Protein AF-A0A1X7TUV4-F1 (afdb_monomer)

Radius of gyration: 14.9 Å; Cα contacts (8 Å, |Δi|>4): 177; chains: 1; bounding box: 37×28×39 Å

Nearest PDB structures (foldseek):
  4m4e-assembly1_B  TM=8.466E-01  e=4.540E-04  Homo sapiens
  5yc1-assembly1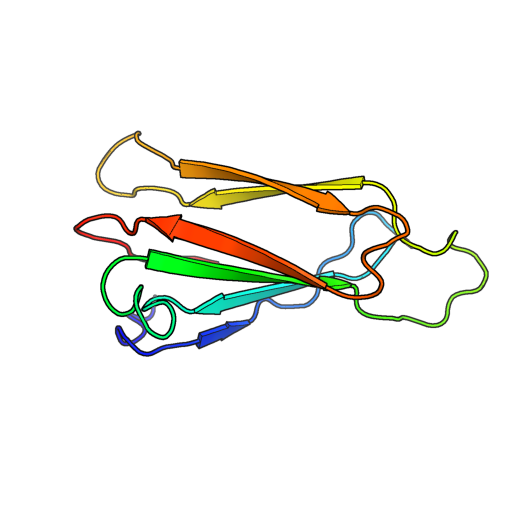_A  TM=8.311E-01  e=5.056E-04  Homo sapiens
  5yc1-assembly2_E  TM=8.488E-01  e=8.210E-04  Homo sapiens
  5yc1-assembly1_C  TM=6.979E-01  e=2.510E-04  Homo sapiens
  4m4e-assembly1_C  TM=6.744E-01  e=1.567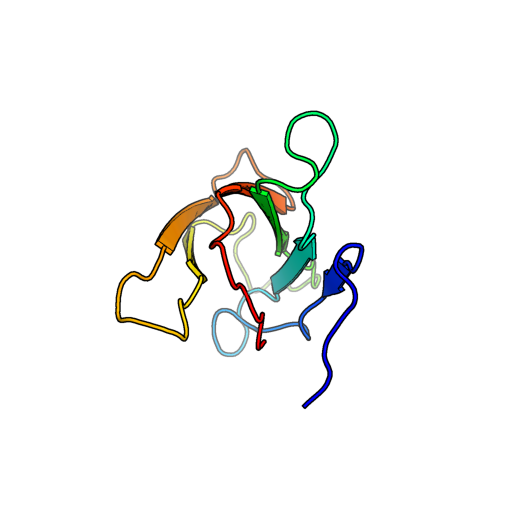E-03  Homo sapiens

Organism: Amphimedon queenslandica (NCBI:txid400682)

Secondary structure (DSSP, 8-state):
-----TT-EEEPPPEESSTTS-EEEEEEETT-SGGGTTTEEEEEEEEE----TTS-SSP-EEEEEEE--SSSS--EEEEEEE-TT-SSEEEEEEEPPSS-----

InterPro domains:
  IPR008974 TRAF-like [G3DSA:2.60.210.10] (1-100)
  IPR049342 TRAF1-6, MATH domain [PF21355] (10-84)

Foldseek 3Di:
DDDDDQQDKDKDDWDAPDVVHWTKMKIKGNQDDDPSGNWKIKIKIWTDDDPDPPYDPDDFDKDKDWQDDPVDRPIDIDIDTDDNVRHTMDMDIGTDDPDGDDDD

pLDDT: mean 78.02, std 12.9, range [31.84, 91.38]

Sequence (104 aa):
MKLKAQNSTYFTPGFYTSPGGYKMKLKVDCNGCDIARGTHIYCHVFLMEEHNDTIEWPFQGKVTITLLNQLDENHRKFTISFNADVFFYVTHICKKFKQTLIYI

Mean predicted aligned error: 7.51 Å

Structure (mmCIF, N/CA/C/O backbone):
data_AF-A0A1X7TUV4-F1
#
_entry.id   AF-A0A1X7TUV4-F1
#
loop_
_atom_site.group_PDB
_atom_site.id
_atom_site.type_symbol
_atom_site.label_atom_id
_atom_site.label_alt_id
_atom_site.label_comp_id
_atom_site.label_asym_id
_atom_site.label_entity_id
_atom_site.label_seq_id
_atom_site.pdbx_PDB_ins_code
_atom_site.Cartn_x
_atom_site.Cartn_y
_atom_site.Cartn_z
_atom_site.occupancy
_atom_site.B_iso_or_equiv
_atom_site.auth_seq_id
_atom_site.auth_comp_id
_atom_site.auth_asym_id
_atom_site.auth_atom_id
_atom_site.pdbx_PDB_model_num
ATOM 1 N N . MET A 1 1 ? -7.972 -17.412 9.070 1.00 31.84 1 MET A N 1
ATOM 2 C CA . MET A 1 1 ? -8.254 -16.210 9.886 1.00 31.84 1 MET A CA 1
ATOM 3 C C . MET A 1 1 ? -7.369 -16.267 11.131 1.00 31.84 1 MET A C 1
ATOM 5 O O . MET A 1 1 ? -7.443 -17.259 11.840 1.00 31.84 1 MET A O 1
ATOM 9 N N . LYS A 1 2 ? -6.463 -15.306 11.361 1.00 35.78 2 LYS A N 1
ATOM 10 C CA . LYS A 1 2 ? -5.622 -15.267 12.576 1.00 35.78 2 LYS A CA 1
ATOM 11 C C . LYS A 1 2 ? -5.712 -13.874 13.197 1.00 35.78 2 LYS A C 1
ATOM 13 O O . LYS A 1 2 ? -5.307 -12.913 12.551 1.00 35.78 2 LYS A O 1
ATOM 18 N N . LEU A 1 3 ? -6.208 -13.770 14.433 1.00 40.47 3 LEU A N 1
ATOM 19 C CA . LEU A 1 3 ? -5.986 -12.575 15.249 1.00 40.47 3 LEU A CA 1
ATOM 20 C C . LEU A 1 3 ? -4.474 -12.440 15.447 1.00 40.47 3 LEU A C 1
ATOM 22 O O . LEU A 1 3 ? -3.853 -13.312 16.053 1.00 40.47 3 LEU A O 1
ATOM 26 N N . LYS A 1 4 ? -3.866 -11.379 14.917 1.00 51.62 4 LYS A N 1
ATOM 27 C CA . LYS A 1 4 ? -2.482 -11.051 15.256 1.00 51.62 4 LYS A CA 1
ATOM 28 C C . LYS A 1 4 ? -2.473 -10.105 16.453 1.00 51.62 4 LYS A C 1
ATOM 30 O O . LYS A 1 4 ? -3.290 -9.191 16.541 1.00 51.62 4 LYS A O 1
ATOM 35 N N . ALA A 1 5 ? -1.572 -10.375 17.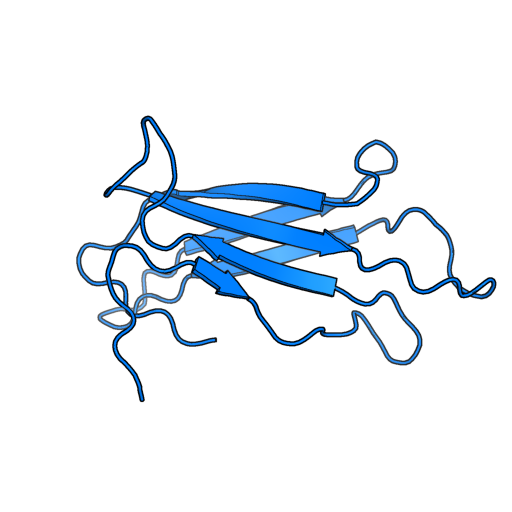397 1.00 52.72 5 ALA A N 1
ATOM 36 C CA . ALA A 1 5 ? -1.456 -9.637 18.649 1.00 52.72 5 ALA A CA 1
ATOM 37 C C . ALA A 1 5 ? -1.283 -8.129 18.404 1.00 52.72 5 ALA A C 1
ATOM 39 O O . ALA A 1 5 ? -0.716 -7.716 17.392 1.00 52.72 5 ALA A O 1
ATOM 40 N N . GLN A 1 6 ? -1.733 -7.306 19.354 1.00 53.59 6 GLN A N 1
ATOM 41 C CA . GLN A 1 6 ? -1.691 -5.846 19.232 1.00 53.59 6 GLN A CA 1
ATOM 42 C C . GLN A 1 6 ? -0.272 -5.304 18.981 1.00 53.59 6 GLN A C 1
ATOM 44 O O . GLN A 1 6 ? -0.167 -4.286 18.321 1.00 53.59 6 GLN A O 1
ATOM 49 N N . ASN A 1 7 ? 0.787 -6.024 19.380 1.00 60.59 7 ASN A N 1
ATOM 50 C CA . ASN A 1 7 ? 2.210 -5.727 19.127 1.00 60.59 7 ASN A CA 1
ATOM 51 C C . ASN A 1 7 ? 2.807 -6.457 17.905 1.00 60.59 7 ASN A C 1
ATOM 53 O O . ASN A 1 7 ? 3.982 -6.814 17.900 1.00 60.59 7 ASN A O 1
ATOM 57 N N . SER A 1 8 ? 2.011 -6.737 16.875 1.00 72.19 8 SER A N 1
ATOM 58 C CA . SER A 1 8 ? 2.508 -7.437 15.689 1.00 72.19 8 SER A CA 1
ATOM 59 C C . SER A 1 8 ? 2.866 -6.484 14.550 1.00 72.19 8 SER A C 1
ATOM 61 O O . SER A 1 8 ? 2.092 -5.606 14.157 1.00 72.19 8 SER A O 1
ATOM 63 N N . THR A 1 9 ? 4.048 -6.718 13.992 1.00 81.56 9 THR A N 1
ATOM 64 C CA . THR A 1 9 ? 4.441 -6.244 12.670 1.00 81.56 9 THR A CA 1
ATOM 65 C C . THR A 1 9 ? 3.974 -7.253 11.627 1.00 81.56 9 THR A C 1
ATOM 67 O O . THR A 1 9 ? 4.153 -8.466 11.781 1.00 81.56 9 THR A O 1
ATOM 70 N N . TYR A 1 10 ? 3.394 -6.761 10.541 1.00 84.69 10 TYR A N 1
ATOM 71 C CA . TYR A 1 10 ? 3.065 -7.556 9.367 1.00 84.69 10 TYR A CA 1
ATOM 72 C C . TYR A 1 10 ? 3.902 -7.116 8.174 1.00 84.69 10 TYR A C 1
ATOM 74 O O . TYR A 1 10 ? 4.153 -5.928 8.014 1.00 84.69 10 TYR A O 1
ATOM 82 N N . PHE A 1 11 ? 4.269 -8.065 7.317 1.00 87.44 11 PHE A N 1
ATOM 83 C CA . PHE A 1 11 ? 4.852 -7.800 6.008 1.00 87.44 11 PHE A CA 1
ATOM 84 C C . PHE A 1 11 ? 4.000 -8.468 4.939 1.00 87.44 11 PHE A C 1
ATOM 86 O O . PHE A 1 11 ? 3.687 -9.654 5.061 1.00 87.44 11 PHE A O 1
ATOM 93 N N . THR A 1 12 ? 3.662 -7.732 3.886 1.00 85.75 12 THR A N 1
ATOM 94 C CA . THR A 1 12 ? 3.039 -8.326 2.704 1.00 85.75 12 THR A CA 1
ATOM 95 C C . THR A 1 12 ? 4.025 -9.234 1.977 1.00 85.75 12 THR A C 1
ATOM 97 O O . THR A 1 12 ? 5.246 -9.026 2.050 1.00 85.75 12 THR A O 1
ATOM 100 N N . PRO A 1 13 ? 3.522 -10.204 1.197 1.00 89.31 13 PRO A N 1
ATOM 101 C CA . PRO A 1 13 ? 4.252 -10.676 0.031 1.00 89.31 13 PRO A CA 1
ATOM 102 C C . PRO A 1 13 ? 4.682 -9.487 -0.842 1.00 89.31 13 PRO A C 1
ATOM 104 O O . PRO A 1 13 ? 4.048 -8.426 -0.826 1.00 89.31 13 PRO A O 1
ATOM 107 N N . GLY A 1 14 ? 5.777 -9.649 -1.583 1.00 89.69 14 GLY A N 1
ATOM 108 C CA . GLY A 1 14 ? 6.142 -8.661 -2.594 1.00 89.69 14 GLY A CA 1
ATOM 109 C C . GLY A 1 14 ? 5.068 -8.611 -3.682 1.00 89.69 14 GLY A C 1
ATOM 110 O O . GLY A 1 14 ? 4.593 -9.662 -4.107 1.00 89.69 14 GLY A O 1
ATOM 111 N N . PHE A 1 15 ? 4.689 -7.415 -4.118 1.00 89.25 15 PHE A N 1
ATOM 112 C CA . PHE A 1 15 ? 3.737 -7.202 -5.207 1.00 89.25 15 PHE A CA 1
ATOM 113 C C . PHE A 1 15 ? 4.349 -6.281 -6.259 1.00 89.25 15 PHE A C 1
ATOM 115 O O . PHE A 1 15 ? 5.207 -5.463 -5.939 1.00 89.25 15 PHE A O 1
ATOM 122 N N . TYR A 1 16 ? 3.925 -6.429 -7.509 1.00 89.94 16 TYR A N 1
ATOM 123 C CA . TYR A 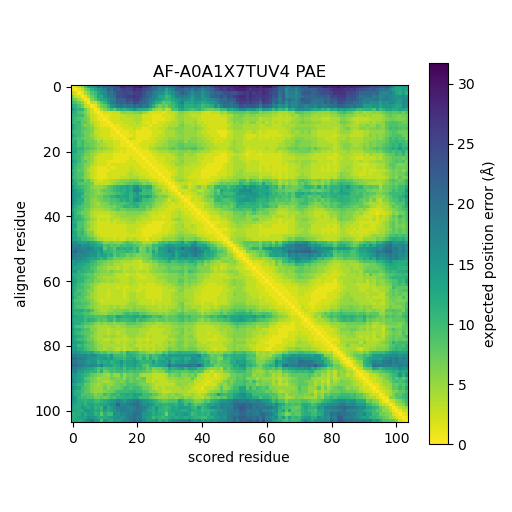1 16 ? 4.449 -5.641 -8.621 1.00 89.94 16 TYR A CA 1
ATOM 124 C C . TYR A 1 16 ? 3.482 -4.514 -8.984 1.00 89.94 16 TYR A C 1
ATOM 126 O O . TYR A 1 16 ? 2.266 -4.707 -8.946 1.00 89.94 16 TYR A O 1
ATOM 134 N N . THR A 1 17 ? 4.010 -3.347 -9.355 1.00 88.56 17 THR A N 1
ATOM 135 C CA . THR A 1 17 ? 3.192 -2.216 -9.837 1.00 88.56 17 THR A CA 1
ATOM 136 C C . THR A 1 17 ? 2.494 -2.529 -11.161 1.00 88.56 17 THR A C 1
ATOM 138 O O . THR A 1 17 ? 1.412 -2.019 -11.434 1.00 88.56 17 THR A O 1
ATOM 141 N N . SER A 1 18 ? 3.129 -3.362 -11.983 1.00 87.06 18 SER A N 1
ATOM 142 C CA . SER A 1 18 ? 2.688 -3.817 -13.301 1.00 87.06 18 SER A CA 1
ATOM 143 C C . SER A 1 18 ? 3.496 -5.063 -13.691 1.00 87.06 18 SER A C 1
ATOM 145 O O . SER A 1 18 ? 4.534 -5.326 -13.073 1.00 87.06 18 SER A O 1
ATOM 147 N N . PRO A 1 19 ? 3.093 -5.830 -14.719 1.00 87.50 19 PRO A N 1
ATOM 148 C CA . PRO A 1 19 ? 3.973 -6.835 -15.314 1.00 87.50 19 PRO A CA 1
ATOM 149 C C . PRO A 1 19 ? 5.324 -6.207 -15.698 1.00 87.50 19 PRO A C 1
ATOM 151 O O . PRO A 1 19 ? 5.349 -5.196 -16.395 1.00 87.50 19 PRO A O 1
ATOM 154 N N . GLY A 1 20 ? 6.430 -6.757 -15.186 1.00 86.31 20 GLY A N 1
ATOM 155 C CA . GLY A 1 20 ? 7.786 -6.228 -15.405 1.00 86.31 20 GLY A CA 1
ATOM 156 C C . GLY A 1 20 ? 8.107 -4.895 -14.711 1.00 86.31 20 GLY A C 1
ATOM 157 O O . GLY A 1 20 ? 9.158 -4.323 -14.977 1.00 86.31 20 GLY A O 1
ATOM 158 N N . GLY A 1 21 ? 7.216 -4.384 -13.856 1.00 88.81 21 GLY A N 1
ATOM 159 C CA . GLY A 1 21 ? 7.409 -3.126 -13.135 1.00 88.81 21 GLY A CA 1
ATOM 160 C C . GLY A 1 21 ? 8.177 -3.279 -11.822 1.00 88.81 21 GLY A C 1
ATOM 161 O O . GLY A 1 21 ? 8.803 -4.301 -11.544 1.00 88.81 21 GLY A O 1
ATOM 162 N N . TYR A 1 22 ? 8.072 -2.261 -10.970 1.00 88.81 22 TYR A N 1
ATOM 163 C CA . TYR A 1 22 ? 8.718 -2.249 -9.663 1.00 88.81 22 TYR A CA 1
ATOM 164 C C . TYR A 1 22 ? 8.096 -3.269 -8.729 1.00 88.81 22 TYR A C 1
ATOM 166 O O . TYR A 1 22 ? 6.870 -3.368 -8.617 1.00 88.81 22 TYR A O 1
ATOM 174 N N . LYS A 1 23 ? 8.948 -3.960 -7.979 1.00 90.00 23 LYS A N 1
ATOM 175 C CA . LYS A 1 23 ? 8.510 -4.772 -6.856 1.00 90.00 23 LYS A CA 1
ATOM 176 C C . LYS A 1 23 ? 8.440 -3.927 -5.599 1.00 90.00 23 LYS A C 1
ATOM 178 O O . LYS A 1 23 ? 9.363 -3.194 -5.261 1.00 90.00 23 LYS A O 1
ATOM 183 N N . MET A 1 24 ? 7.345 -4.060 -4.875 1.00 90.25 24 MET A N 1
ATOM 184 C CA . MET A 1 24 ? 7.080 -3.339 -3.643 1.00 90.25 24 MET A CA 1
ATOM 185 C C . MET A 1 24 ? 6.716 -4.294 -2.518 1.00 90.25 24 MET A C 1
ATOM 187 O O . MET A 1 24 ? 6.264 -5.420 -2.738 1.00 90.25 24 MET A O 1
ATOM 191 N N . LYS A 1 25 ? 6.902 -3.832 -1.285 1.00 91.38 25 LYS A N 1
ATOM 192 C CA . LYS A 1 25 ? 6.498 -4.543 -0.073 1.00 91.38 25 LYS A CA 1
ATOM 193 C C . LYS A 1 25 ? 5.922 -3.561 0.929 1.00 91.38 25 LYS A C 1
ATOM 195 O O . LYS A 1 25 ? 6.466 -2.480 1.109 1.00 91.38 25 LYS A O 1
ATOM 200 N N . LEU A 1 26 ? 4.855 -3.934 1.621 1.00 89.75 26 LEU A N 1
ATOM 201 C CA . LEU A 1 26 ? 4.278 -3.129 2.690 1.00 89.75 26 LEU A CA 1
ATOM 202 C C . LEU A 1 26 ? 4.573 -3.787 4.041 1.00 89.75 26 LEU A C 1
ATOM 204 O O . LEU A 1 26 ? 4.298 -4.971 4.241 1.00 89.75 26 LEU A O 1
ATOM 208 N N . LYS A 1 27 ? 5.101 -3.007 4.983 1.00 88.94 27 LYS A N 1
ATOM 209 C CA . LYS A 1 27 ? 5.139 -3.339 6.409 1.00 88.94 27 LYS A CA 1
ATOM 210 C C . LYS A 1 27 ? 4.068 -2.546 7.139 1.00 88.94 27 LYS A C 1
ATOM 212 O O . LYS A 1 27 ? 3.923 -1.350 6.902 1.00 88.94 27 LYS A O 1
ATOM 217 N N . VAL A 1 28 ? 3.355 -3.206 8.042 1.00 86.19 28 VAL A N 1
ATOM 218 C CA . VAL A 1 28 ? 2.327 -2.595 8.886 1.00 86.19 28 VAL A CA 1
ATOM 219 C C . VAL A 1 28 ? 2.648 -2.884 10.345 1.00 86.19 28 VAL A C 1
ATOM 221 O O . VAL A 1 28 ? 2.617 -4.038 10.773 1.00 86.19 28 VAL A O 1
ATOM 224 N N . ASP A 1 29 ? 2.936 -1.841 11.117 1.00 86.12 29 ASP A N 1
ATOM 225 C CA . ASP A 1 29 ? 3.076 -1.918 12.568 1.00 86.12 29 ASP A CA 1
ATOM 226 C C . ASP A 1 29 ? 1.744 -1.516 13.214 1.00 86.12 29 ASP A C 1
ATOM 228 O O . ASP A 1 29 ? 1.369 -0.342 13.289 1.00 86.12 29 ASP A O 1
ATOM 232 N N . CYS A 1 30 ? 1.002 -2.528 13.668 1.00 77.19 30 CYS A N 1
ATOM 233 C CA . CYS A 1 30 ? -0.409 -2.405 14.049 1.00 77.19 30 CYS A CA 1
ATOM 234 C C . CYS A 1 30 ? -0.638 -1.700 15.397 1.00 77.19 30 CYS A C 1
ATOM 236 O O . CYS A 1 30 ? -1.786 -1.381 15.738 1.00 77.19 30 CYS A O 1
ATOM 238 N N . ASN A 1 31 ? 0.431 -1.505 16.174 1.00 80.94 31 ASN A N 1
ATOM 239 C CA . ASN A 1 31 ? 0.412 -0.727 17.410 1.00 80.94 31 ASN A CA 1
ATOM 240 C C . ASN A 1 31 ? 1.092 0.626 17.287 1.00 80.94 31 ASN A C 1
ATOM 242 O O . ASN A 1 31 ? 1.177 1.315 18.291 1.00 80.94 31 ASN A O 1
ATOM 246 N N . GLY A 1 32 ? 1.640 0.963 16.124 1.00 74.62 32 GLY A N 1
ATOM 247 C CA . GLY A 1 32 ? 2.527 2.101 15.961 1.00 74.62 32 GLY A CA 1
ATOM 248 C C . GLY A 1 32 ? 3.803 2.062 16.805 1.00 74.62 32 GLY A C 1
ATOM 249 O O . GLY A 1 32 ? 4.113 1.062 17.456 1.00 74.62 32 GLY A O 1
ATOM 250 N N . CYS A 1 33 ? 4.566 3.153 16.750 1.00 72.88 33 CYS A N 1
ATOM 251 C CA . CYS A 1 33 ? 5.858 3.307 17.416 1.00 72.88 33 CYS A CA 1
ATOM 252 C C . CYS A 1 33 ? 5.868 4.541 18.333 1.00 72.88 33 CYS A C 1
ATOM 254 O O . CYS A 1 33 ? 5.092 5.476 18.133 1.00 72.88 33 CYS A O 1
ATOM 256 N N . ASP A 1 34 ? 6.738 4.520 19.344 1.00 79.19 34 ASP A N 1
ATOM 257 C CA . ASP A 1 34 ? 7.028 5.642 20.249 1.00 79.19 34 ASP A CA 1
ATOM 258 C C . ASP A 1 34 ? 5.777 6.357 20.788 1.00 79.19 34 ASP A C 1
ATOM 260 O O . ASP A 1 34 ? 4.916 5.724 21.404 1.00 79.19 34 ASP A O 1
ATOM 264 N N . ILE A 1 35 ? 5.656 7.666 20.545 1.00 76.12 35 ILE A N 1
ATOM 265 C CA . ILE A 1 35 ? 4.561 8.521 21.030 1.00 76.12 35 ILE A CA 1
ATOM 266 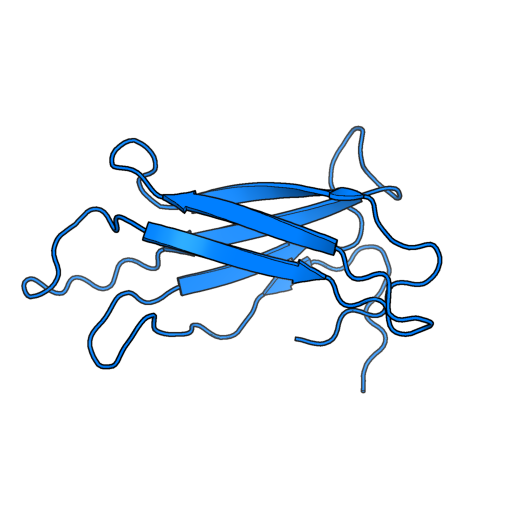C C . ILE A 1 35 ? 3.184 8.141 20.473 1.00 76.12 35 ILE A C 1
ATOM 268 O O . ILE A 1 35 ? 2.159 8.539 21.021 1.00 76.12 35 ILE A O 1
ATOM 272 N N . ALA A 1 36 ? 3.140 7.369 19.390 1.00 77.69 36 ALA A N 1
ATOM 273 C CA . ALA A 1 36 ? 1.908 6.939 18.746 1.00 77.69 36 ALA A CA 1
ATOM 274 C C . ALA A 1 36 ? 1.612 5.448 18.983 1.00 77.69 36 ALA A C 1
ATOM 276 O O . ALA A 1 36 ? 0.709 4.876 18.356 1.00 77.69 36 ALA A O 1
ATOM 277 N N . ARG A 1 37 ? 2.332 4.828 19.931 1.00 81.81 37 ARG A N 1
ATOM 278 C CA . ARG A 1 37 ? 2.073 3.465 20.391 1.00 81.81 37 ARG A CA 1
ATOM 279 C C . ARG A 1 37 ? 0.637 3.335 20.923 1.00 81.81 37 ARG A C 1
ATOM 281 O O . ARG A 1 37 ? 0.143 4.212 21.627 1.00 81.81 37 ARG A O 1
ATOM 288 N N . GLY A 1 38 ? -0.064 2.260 20.573 1.00 77.69 38 GLY A N 1
ATOM 289 C CA . GLY A 1 38 ? -1.444 1.992 21.002 1.00 77.69 38 GLY A CA 1
ATOM 290 C C . GLY A 1 38 ? -2.523 2.781 20.257 1.00 77.69 38 GLY A C 1
ATOM 291 O O . GLY A 1 38 ? -3.690 2.392 20.283 1.00 77.69 38 GLY A O 1
ATOM 292 N N . THR A 1 39 ? -2.163 3.870 19.574 1.00 81.44 39 THR A N 1
ATOM 293 C CA . THR A 1 39 ? -3.130 4.840 19.032 1.00 81.44 39 THR A CA 1
ATOM 294 C C . THR A 1 39 ? -3.104 4.950 17.512 1.00 81.44 39 THR A C 1
ATOM 296 O O . THR A 1 39 ? -4.119 5.319 16.913 1.00 81.44 39 THR A O 1
ATOM 299 N N . HIS A 1 40 ? -1.984 4.602 16.878 1.00 85.50 40 HIS A N 1
ATOM 300 C CA . HIS A 1 40 ? -1.803 4.688 15.434 1.00 85.50 40 HIS A CA 1
ATOM 301 C C . HIS A 1 40 ? -1.325 3.363 14.839 1.00 85.50 40 HIS A C 1
ATOM 303 O O . HIS A 1 40 ? -0.891 2.448 15.534 1.00 85.50 40 HIS A O 1
ATOM 309 N N . ILE A 1 41 ? -1.428 3.281 13.521 1.00 83.19 41 ILE A N 1
ATOM 310 C CA . ILE A 1 41 ? -0.842 2.265 12.663 1.00 83.19 41 ILE A CA 1
ATOM 311 C C . ILE A 1 41 ? 0.239 2.960 11.846 1.00 83.19 41 ILE A C 1
ATOM 313 O O . ILE A 1 41 ? 0.018 4.055 11.323 1.00 83.19 41 ILE A O 1
ATOM 317 N N . TYR A 1 42 ? 1.398 2.320 11.749 1.00 86.88 42 TYR A N 1
ATOM 318 C CA . TYR A 1 42 ? 2.486 2.785 10.902 1.00 86.88 42 TYR A CA 1
ATOM 319 C C . TYR A 1 42 ? 2.564 1.872 9.692 1.00 86.88 42 TYR A C 1
ATOM 321 O O . TYR A 1 42 ? 2.621 0.650 9.832 1.00 86.88 42 TYR A O 1
ATOM 329 N N . CYS A 1 43 ? 2.568 2.474 8.513 1.00 86.56 43 CYS A N 1
ATOM 330 C CA . CYS A 1 43 ? 2.729 1.772 7.256 1.00 86.56 43 CYS A CA 1
ATOM 331 C C . CYS A 1 43 ? 4.033 2.210 6.607 1.00 86.56 43 CYS A C 1
ATOM 333 O O . CYS A 1 43 ? 4.317 3.403 6.523 1.00 86.56 43 CYS A O 1
ATOM 335 N N . HIS A 1 44 ? 4.799 1.237 6.135 1.00 88.62 44 HIS A N 1
ATOM 336 C CA . HIS A 1 44 ? 6.059 1.457 5.452 1.00 88.62 44 HIS A CA 1
ATOM 337 C C . HIS A 1 44 ? 6.030 0.745 4.111 1.00 88.62 44 HIS A C 1
ATOM 339 O O . HIS A 1 44 ? 5.919 -0.482 4.066 1.00 88.62 44 HIS A O 1
ATOM 345 N N . VAL A 1 45 ? 6.101 1.504 3.025 1.00 89.19 45 VAL A N 1
ATOM 346 C CA . VAL A 1 45 ? 6.176 0.936 1.680 1.00 89.19 45 VAL A CA 1
ATOM 347 C C . VAL A 1 45 ? 7.638 0.901 1.285 1.00 89.19 45 VAL A C 1
ATOM 349 O O . VAL A 1 45 ? 8.282 1.942 1.251 1.00 89.19 45 VAL A O 1
ATOM 352 N N . PHE A 1 46 ? 8.146 -0.292 1.013 1.00 88.75 46 PHE A N 1
ATOM 353 C CA . PHE A 1 46 ? 9.484 -0.539 0.505 1.00 88.75 46 PHE A CA 1
ATOM 354 C C . PHE A 1 46 ? 9.420 -0.717 -1.002 1.00 88.75 46 PHE A C 1
ATOM 356 O O . PHE A 1 46 ? 8.597 -1.491 -1.501 1.00 88.75 46 PHE A O 1
ATOM 363 N N . LEU A 1 47 ? 10.325 -0.045 -1.696 1.00 88.31 47 LEU A N 1
ATOM 364 C CA . LEU A 1 47 ? 10.675 -0.334 -3.070 1.00 88.31 47 LEU A CA 1
ATOM 365 C C . LEU A 1 47 ? 11.784 -1.386 -3.029 1.00 88.31 47 LEU A C 1
ATOM 367 O O . LEU A 1 47 ? 12.855 -1.154 -2.473 1.00 88.31 47 LEU A O 1
ATOM 371 N N . MET A 1 48 ? 11.483 -2.584 -3.516 1.00 85.69 48 MET A N 1
ATOM 372 C CA . MET A 1 48 ? 12.442 -3.678 -3.550 1.00 85.69 48 MET A CA 1
ATOM 373 C C . MET A 1 48 ? 13.290 -3.478 -4.801 1.00 85.69 48 MET A C 1
ATOM 375 O O . MET A 1 48 ? 12.773 -3.566 -5.913 1.00 85.69 48 MET A O 1
ATOM 379 N N . GLU A 1 49 ? 14.570 -3.179 -4.614 1.00 72.81 49 GLU A N 1
ATOM 380 C CA . GLU A 1 49 ? 15.516 -3.095 -5.718 1.00 72.81 49 GLU A CA 1
ATOM 381 C C . GLU A 1 49 ? 15.667 -4.482 -6.353 1.00 72.81 49 GLU A C 1
ATOM 383 O O . GLU A 1 49 ? 16.245 -5.406 -5.779 1.00 72.81 49 GLU A O 1
ATOM 388 N N . GLU A 1 50 ? 15.092 -4.639 -7.539 1.00 69.00 50 GLU A N 1
ATOM 389 C CA . GLU A 1 50 ? 15.458 -5.697 -8.467 1.00 69.00 50 GLU A CA 1
ATOM 390 C C . GLU A 1 50 ? 16.267 -4.990 -9.556 1.00 69.00 50 GLU A C 1
ATOM 392 O O . GLU A 1 50 ? 15.731 -4.115 -10.235 1.00 69.00 50 GLU A O 1
ATOM 397 N N . HIS A 1 51 ? 17.569 -5.293 -9.643 1.00 63.31 51 HIS A N 1
ATOM 398 C CA . HIS A 1 51 ? 18.485 -4.725 -10.636 1.00 63.31 51 HIS A CA 1
ATOM 399 C C . HIS A 1 51 ? 18.007 -5.119 -12.033 1.00 63.31 51 HIS A C 1
ATOM 401 O O . HIS A 1 51 ? 18.361 -6.174 -12.559 1.00 63.31 51 HIS A O 1
ATOM 407 N N . ASN A 1 52 ? 17.134 -4.295 -12.591 1.00 67.31 52 ASN A N 1
ATOM 408 C CA . ASN A 1 52 ? 16.582 -4.468 -13.912 1.00 67.31 52 ASN A CA 1
ATOM 409 C C . ASN A 1 52 ? 16.829 -3.175 -14.683 1.00 67.31 52 ASN A C 1
ATOM 411 O O . ASN A 1 52 ? 16.186 -2.159 -14.423 1.00 67.31 52 ASN A O 1
ATOM 415 N N . ASP A 1 53 ? 17.758 -3.229 -15.633 1.00 76.56 53 ASP A N 1
ATOM 416 C CA . ASP A 1 53 ? 18.173 -2.076 -16.439 1.00 76.56 53 ASP A CA 1
ATOM 417 C C . ASP A 1 53 ? 17.044 -1.555 -17.349 1.00 76.56 53 ASP A C 1
ATOM 419 O O . ASP A 1 53 ? 17.176 -0.508 -17.979 1.00 76.56 53 ASP A O 1
ATOM 423 N N . THR A 1 54 ? 15.917 -2.273 -17.434 1.00 82.00 54 THR A N 1
ATOM 424 C CA . THR A 1 54 ? 14.774 -1.908 -18.279 1.00 82.00 54 THR A CA 1
ATOM 425 C C . THR A 1 54 ? 13.742 -1.006 -17.596 1.00 82.00 54 THR A C 1
ATOM 427 O O . THR A 1 54 ? 12.750 -0.664 -18.237 1.00 82.00 54 THR A O 1
ATOM 430 N N . ILE A 1 55 ? 13.899 -0.665 -16.310 1.00 83.94 55 ILE A N 1
ATOM 431 C CA . ILE A 1 55 ? 12.957 0.191 -15.565 1.00 83.94 55 ILE A CA 1
ATOM 432 C C . ILE A 1 55 ? 13.647 1.466 -15.054 1.00 83.94 55 ILE A C 1
ATOM 434 O O . ILE A 1 55 ? 14.766 1.426 -14.551 1.00 83.94 55 ILE A O 1
ATOM 438 N N . GLU A 1 56 ? 12.981 2.614 -15.211 1.00 85.19 56 GLU A N 1
ATOM 439 C CA . GLU A 1 56 ? 13.545 3.942 -14.921 1.00 85.19 56 GLU A CA 1
ATOM 440 C C . GLU A 1 56 ? 13.583 4.288 -13.426 1.00 85.19 56 GLU A C 1
ATOM 442 O O . GLU A 1 56 ? 12.595 4.728 -12.840 1.00 85.19 56 GLU A O 1
ATOM 447 N N . TRP A 1 57 ? 14.752 4.185 -12.806 1.00 84.31 57 TRP A N 1
ATOM 448 C CA . TRP A 1 57 ? 14.920 4.586 -11.412 1.00 84.31 57 TRP A CA 1
ATOM 449 C C . TRP A 1 57 ? 15.160 6.094 -11.244 1.00 84.31 57 TRP A C 1
ATOM 451 O O . TRP A 1 57 ? 15.827 6.710 -12.077 1.00 84.31 57 TRP A O 1
ATOM 461 N N . PRO A 1 58 ? 14.701 6.693 -10.128 1.00 83.50 58 PRO A N 1
ATOM 462 C CA . PRO A 1 58 ? 13.886 6.098 -9.062 1.00 83.50 58 PRO A CA 1
ATOM 463 C C . PRO A 1 58 ? 12.402 6.000 -9.448 1.00 83.50 58 PRO A C 1
ATOM 465 O O . PRO A 1 58 ? 11.918 6.771 -10.273 1.00 83.50 58 PRO A O 1
ATOM 468 N N . PHE A 1 59 ? 11.650 5.102 -8.800 1.00 85.62 59 PHE A N 1
ATOM 469 C CA . PHE A 1 59 ? 10.197 5.029 -8.994 1.00 85.62 59 PHE A CA 1
ATOM 470 C C . PHE A 1 59 ? 9.536 6.388 -8.722 1.00 85.62 59 PHE A C 1
ATOM 472 O O . PHE A 1 59 ? 9.647 6.942 -7.626 1.00 85.62 59 PHE A O 1
ATOM 479 N N . GLN A 1 60 ? 8.779 6.883 -9.700 1.00 87.06 60 GLN A N 1
ATOM 480 C CA . GLN A 1 60 ? 7.961 8.082 -9.563 1.00 87.06 60 GLN A CA 1
ATOM 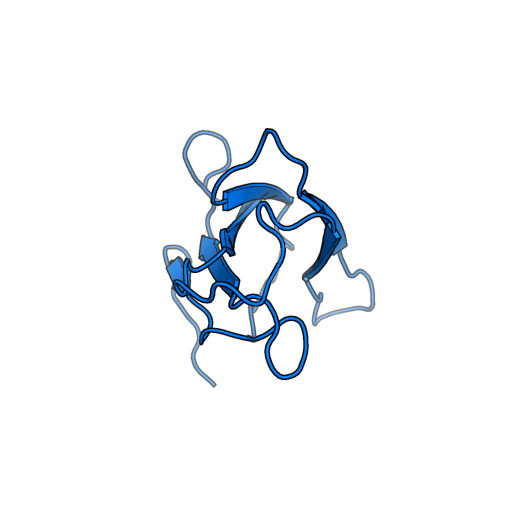481 C C . GLN A 1 60 ? 6.490 7.702 -9.635 1.00 87.06 60 GLN A C 1
ATOM 483 O O . GLN A 1 60 ? 5.991 7.223 -10.653 1.00 87.06 60 GLN A O 1
ATOM 488 N N . GLY A 1 61 ? 5.771 7.913 -8.540 1.00 87.25 61 GLY A N 1
ATOM 489 C CA . GLY A 1 61 ? 4.369 7.541 -8.500 1.00 87.25 61 GLY A CA 1
ATOM 490 C C . GLY A 1 61 ? 3.733 7.730 -7.141 1.00 87.25 61 GLY A C 1
ATOM 491 O O . GLY A 1 61 ? 4.340 8.213 -6.187 1.00 87.25 61 GLY A O 1
ATOM 492 N N . LYS A 1 62 ? 2.459 7.358 -7.058 1.00 88.19 62 LYS A N 1
ATOM 493 C CA . LYS A 1 62 ? 1.676 7.456 -5.830 1.00 88.19 62 LYS A CA 1
ATOM 494 C C . LYS A 1 62 ? 1.217 6.074 -5.409 1.00 88.19 62 LYS A C 1
ATOM 496 O O . LYS A 1 62 ? 0.639 5.341 -6.205 1.00 88.19 62 LYS A O 1
ATOM 501 N N . VAL A 1 63 ? 1.427 5.753 -4.142 1.00 86.12 63 VAL A N 1
ATOM 502 C CA . VAL A 1 63 ? 0.889 4.554 -3.508 1.00 86.12 63 VAL A CA 1
ATOM 503 C C . VAL A 1 63 ? -0.251 4.980 -2.601 1.00 86.12 63 VAL A C 1
ATOM 505 O O . VAL A 1 63 ? -0.067 5.722 -1.638 1.00 86.12 63 VAL A O 1
ATOM 508 N N . THR A 1 64 ? -1.455 4.521 -2.917 1.00 87.81 64 THR A N 1
ATOM 509 C CA . THR A 1 64 ? -2.620 4.703 -2.056 1.00 87.81 64 THR A CA 1
ATOM 510 C C . THR A 1 64 ? -2.798 3.469 -1.186 1.00 87.81 64 THR A C 1
ATOM 512 O O . THR A 1 64 ? -2.882 2.355 -1.697 1.00 87.81 64 THR A O 1
ATOM 515 N N . ILE A 1 65 ? -2.929 3.678 0.120 1.00 85.12 65 ILE A N 1
ATOM 516 C CA . ILE A 1 65 ? -3.282 2.633 1.078 1.00 85.12 65 ILE A CA 1
ATOM 517 C C . ILE A 1 65 ? -4.619 3.002 1.711 1.00 85.12 65 ILE A C 1
ATOM 519 O O . ILE A 1 65 ? -4.837 4.141 2.130 1.00 85.12 65 ILE A O 1
ATOM 523 N N . THR A 1 66 ? -5.507 2.016 1.797 1.00 85.62 66 THR A N 1
ATOM 524 C CA . THR A 1 66 ? -6.801 2.156 2.460 1.00 85.62 66 THR A CA 1
ATOM 525 C C . THR A 1 66 ? -6.861 1.197 3.637 1.00 85.62 66 THR A C 1
ATOM 527 O O . THR A 1 66 ? -6.803 -0.018 3.468 1.00 85.62 66 THR A O 1
ATOM 530 N N . LEU A 1 67 ? -6.996 1.746 4.840 1.00 81.88 67 LEU A N 1
ATOM 531 C CA . LEU A 1 67 ? -7.342 0.994 6.033 1.00 81.88 67 LEU A CA 1
ATOM 532 C C . LEU A 1 67 ? -8.862 0.826 6.075 1.00 81.88 67 LEU A C 1
ATOM 534 O O . LEU A 1 67 ? -9.599 1.783 6.332 1.00 81.88 67 LEU A O 1
ATOM 538 N N . LEU A 1 68 ? -9.316 -0.396 5.818 1.00 83.12 68 LEU A N 1
ATOM 539 C CA . LEU A 1 68 ? -10.731 -0.739 5.846 1.00 83.12 68 LEU A CA 1
ATOM 540 C C . LEU A 1 68 ? -11.211 -0.867 7.295 1.00 83.12 68 LEU A C 1
ATOM 542 O O . LEU A 1 68 ? -10.655 -1.641 8.078 1.00 83.12 68 LEU A O 1
ATOM 546 N N . ASN A 1 69 ? -12.245 -0.102 7.641 1.00 79.69 69 ASN A N 1
ATOM 547 C CA . ASN A 1 69 ? -13.047 -0.376 8.828 1.00 79.69 69 ASN A CA 1
ATOM 548 C C . ASN A 1 69 ? -13.998 -1.534 8.505 1.00 79.69 69 ASN A C 1
ATOM 550 O O . ASN A 1 69 ? -14.546 -1.596 7.412 1.00 79.69 69 ASN A O 1
ATOM 554 N N . GLN A 1 70 ? -14.150 -2.472 9.432 1.00 77.31 70 GLN A N 1
ATOM 555 C CA . GLN A 1 70 ? -14.997 -3.657 9.243 1.00 77.31 70 GLN A CA 1
ATOM 556 C C . GLN A 1 70 ? -16.355 -3.554 9.904 1.00 77.31 70 GLN A C 1
ATOM 558 O O . GLN A 1 70 ? -17.215 -4.390 9.651 1.00 77.31 70 GLN A O 1
ATOM 563 N N . LEU A 1 71 ? -16.527 -2.576 10.786 1.00 81.12 71 LEU A N 1
ATOM 564 C CA . LEU A 1 71 ? -17.792 -2.368 11.477 1.00 81.12 71 LEU A CA 1
ATOM 565 C C . LEU A 1 71 ? -18.723 -1.446 10.691 1.00 81.12 71 LEU A C 1
ATOM 567 O O . LEU A 1 71 ? -19.932 -1.510 10.871 1.00 81.12 71 LEU A O 1
ATOM 571 N N . ASP A 1 72 ? -18.155 -0.582 9.851 1.00 83.56 72 ASP A N 1
ATOM 572 C CA . ASP A 1 72 ? -18.877 0.406 9.060 1.00 83.56 72 ASP A CA 1
ATOM 573 C C . ASP A 1 72 ? -18.059 0.828 7.820 1.00 83.56 72 ASP A C 1
ATOM 575 O O . ASP A 1 72 ? -16.924 0.390 7.609 1.00 83.56 72 ASP A O 1
ATOM 579 N N . GLU A 1 73 ? -18.633 1.716 7.009 1.00 84.25 73 GLU A N 1
ATOM 580 C CA . GLU A 1 73 ? -18.043 2.229 5.764 1.00 84.25 73 GLU A CA 1
ATOM 581 C C . GLU A 1 73 ? -17.011 3.358 5.975 1.00 84.25 73 GLU A C 1
ATOM 583 O O . GLU A 1 73 ? -16.493 3.933 5.016 1.00 84.25 73 GLU A O 1
ATOM 588 N N . ASN A 1 74 ? -16.659 3.691 7.221 1.00 85.44 74 ASN A N 1
ATOM 589 C CA . ASN A 1 74 ? -15.686 4.734 7.551 1.00 85.44 74 ASN A CA 1
ATOM 590 C C . ASN A 1 74 ? -14.252 4.232 7.355 1.00 85.44 74 ASN A C 1
ATOM 592 O O . ASN A 1 74 ? -13.514 3.963 8.304 1.00 85.44 74 ASN A O 1
ATOM 596 N N . HIS A 1 75 ? -13.848 4.073 6.101 1.00 84.25 75 HIS A N 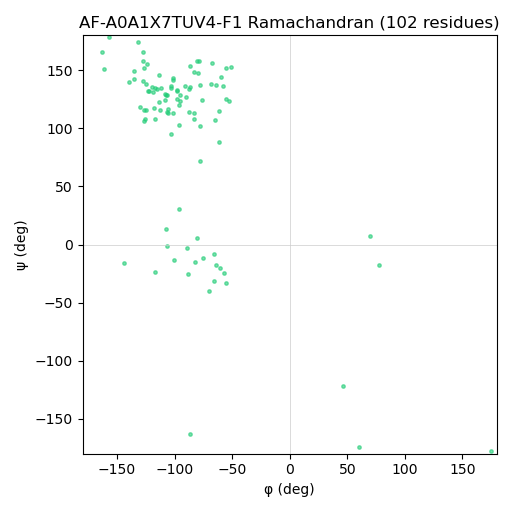1
ATOM 597 C CA . HIS A 1 75 ? -12.494 3.685 5.729 1.00 84.25 75 HIS A CA 1
ATOM 598 C C . HIS A 1 75 ? -11.535 4.879 5.785 1.00 84.25 75 HIS A C 1
ATOM 600 O O . HIS A 1 75 ? -11.897 6.017 5.490 1.00 84.25 75 HIS A O 1
ATOM 606 N N . ARG A 1 76 ? -10.267 4.625 6.120 1.00 84.31 76 ARG A N 1
ATOM 607 C CA . ARG A 1 76 ? -9.215 5.652 6.110 1.00 84.31 76 ARG A CA 1
ATOM 608 C C . ARG A 1 76 ? -8.293 5.434 4.927 1.00 84.31 76 ARG A C 1
ATOM 610 O O . ARG A 1 76 ? -7.565 4.449 4.885 1.00 84.31 76 ARG A O 1
ATOM 617 N N . LYS A 1 77 ? -8.300 6.369 3.983 1.00 86.06 77 LYS A N 1
ATOM 618 C CA . LYS A 1 77 ? -7.410 6.368 2.821 1.00 86.06 77 LYS A CA 1
ATOM 619 C C . LYS A 1 77 ? -6.288 7.375 3.024 1.00 86.06 77 LYS A C 1
ATOM 621 O O . LYS A 1 77 ? -6.537 8.514 3.409 1.00 86.06 77 LYS A O 1
ATOM 626 N N . PHE A 1 78 ? -5.067 6.967 2.721 1.00 84.06 78 PHE A N 1
ATOM 627 C CA . PHE A 1 78 ? -3.913 7.851 2.674 1.00 84.06 78 PHE A CA 1
ATOM 628 C C . PHE A 1 78 ? -3.083 7.562 1.431 1.00 84.06 78 PHE A C 1
ATOM 630 O O . PHE A 1 78 ? -3.073 6.450 0.903 1.00 84.06 78 PHE A O 1
ATOM 637 N N . THR A 1 79 ? -2.433 8.603 0.920 1.00 85.56 79 THR A N 1
ATOM 638 C CA . THR A 1 79 ? -1.628 8.521 -0.296 1.00 85.56 79 THR A CA 1
ATOM 639 C C . THR A 1 79 ? -0.213 8.960 0.009 1.00 85.56 79 THR A C 1
ATOM 641 O O . THR A 1 79 ? 0.013 9.989 0.640 1.00 85.56 79 THR A O 1
ATOM 644 N N . ILE A 1 80 ? 0.717 8.144 -0.451 1.00 84.81 80 ILE A N 1
ATOM 645 C CA . ILE A 1 80 ? 2.151 8.302 -0.329 1.00 84.81 80 ILE A CA 1
ATOM 646 C C . ILE A 1 80 ? 2.674 8.664 -1.715 1.00 84.81 80 ILE A C 1
ATOM 648 O O . ILE A 1 80 ? 2.432 7.925 -2.667 1.00 84.81 80 ILE A O 1
ATOM 652 N N . SER A 1 81 ? 3.384 9.782 -1.833 1.00 85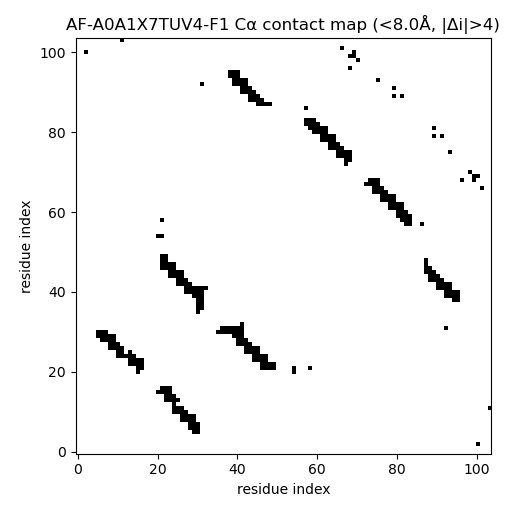.75 81 SER A N 1
ATOM 653 C CA . SER A 1 81 ? 4.071 10.153 -3.072 1.00 85.75 81 SER A CA 1
ATOM 654 C C . SER A 1 81 ? 5.520 9.687 -2.997 1.00 85.75 81 SER A C 1
ATOM 656 O O . SER A 1 81 ? 6.234 10.067 -2.073 1.00 85.75 81 SER A O 1
ATOM 658 N N . PHE A 1 82 ? 5.937 8.883 -3.967 1.00 85.88 82 PHE A N 1
ATOM 659 C CA . PHE A 1 82 ? 7.338 8.591 -4.235 1.00 85.88 82 PHE A CA 1
ATOM 660 C C . PHE A 1 82 ? 7.855 9.623 -5.234 1.00 85.88 82 PHE A C 1
ATOM 662 O O . PHE A 1 82 ? 7.243 9.851 -6.282 1.00 85.88 82 PHE A O 1
ATOM 669 N N . ASN A 1 83 ? 8.951 10.275 -4.873 1.00 80.56 83 ASN A N 1
ATOM 670 C CA . ASN A 1 83 ? 9.669 11.240 -5.693 1.00 80.56 83 ASN A CA 1
ATOM 671 C C . ASN A 1 83 ? 11.165 10.897 -5.672 1.00 80.56 83 ASN A C 1
ATOM 673 O O . ASN A 1 83 ? 11.586 9.994 -4.950 1.00 80.56 83 ASN A O 1
ATOM 677 N N . ALA A 1 84 ? 11.961 11.617 -6.464 1.00 70.62 84 ALA A N 1
ATOM 678 C CA . ALA A 1 84 ? 13.382 11.318 -6.626 1.00 70.62 84 ALA A CA 1
ATOM 679 C C . ALA A 1 84 ? 14.203 11.395 -5.325 1.00 70.62 84 ALA A C 1
ATOM 681 O O . ALA A 1 84 ? 15.262 10.781 -5.242 1.00 70.62 84 ALA A O 1
ATOM 682 N N . ASP A 1 85 ? 13.693 12.090 -4.307 1.00 68.94 85 ASP A N 1
ATOM 683 C CA . ASP A 1 85 ? 14.349 12.234 -3.005 1.00 68.94 85 ASP A CA 1
ATOM 684 C C . ASP A 1 85 ? 14.109 11.029 -2.082 1.00 68.94 85 ASP A C 1
ATOM 686 O O . ASP A 1 85 ? 14.797 10.861 -1.071 1.00 68.94 85 ASP A O 1
ATOM 690 N N . VAL A 1 86 ? 13.125 10.180 -2.403 1.00 65.44 86 VAL A N 1
ATOM 691 C CA . VAL A 1 86 ? 12.810 8.985 -1.624 1.00 65.44 86 VAL A CA 1
ATOM 692 C C . VAL A 1 86 ? 13.337 7.746 -2.329 1.00 65.44 86 VAL A C 1
ATOM 694 O O . VAL A 1 86 ? 12.680 7.148 -3.176 1.00 65.44 86 VAL A O 1
ATOM 697 N N . PHE A 1 87 ? 14.531 7.334 -1.917 1.00 62.75 87 PHE A N 1
ATOM 698 C CA . PHE A 1 87 ? 15.279 6.300 -2.620 1.00 62.75 87 PHE A CA 1
ATOM 699 C C . PHE A 1 87 ? 14.680 4.892 -2.490 1.00 62.75 87 PHE A C 1
ATOM 701 O O . PHE A 1 87 ? 14.651 4.160 -3.473 1.00 62.75 87 PHE A O 1
ATOM 708 N N . PHE A 1 88 ? 14.176 4.497 -1.309 1.00 67.62 88 PHE A N 1
ATOM 709 C CA . PHE A 1 88 ? 13.812 3.085 -1.080 1.00 67.62 88 PHE A CA 1
ATOM 710 C C . PHE A 1 88 ? 12.575 2.843 -0.216 1.00 67.62 88 PHE A C 1
ATOM 712 O O . PHE A 1 88 ? 12.045 1.729 -0.214 1.00 67.62 88 PHE A O 1
ATOM 719 N N . TYR A 1 89 ? 12.091 3.840 0.528 1.00 76.44 89 TYR A N 1
ATOM 720 C CA . TYR A 1 89 ? 10.903 3.656 1.351 1.00 76.44 89 TYR A CA 1
ATOM 721 C C . TYR A 1 89 ? 10.222 4.953 1.776 1.00 76.44 89 TYR A C 1
ATOM 723 O O . TYR A 1 89 ? 10.881 5.961 2.005 1.00 76.44 89 TYR A O 1
ATOM 731 N N . VAL A 1 90 ? 8.905 4.895 1.988 1.00 77.69 90 VAL A N 1
ATOM 732 C CA . VAL A 1 90 ? 8.143 5.984 2.617 1.00 77.69 90 VAL A CA 1
ATOM 733 C C . VAL A 1 90 ? 7.319 5.454 3.791 1.00 77.69 90 VAL A C 1
ATOM 735 O O . VAL A 1 90 ? 6.692 4.392 3.702 1.00 77.69 90 VAL A O 1
ATOM 738 N N . THR A 1 91 ? 7.269 6.242 4.866 1.00 81.69 91 THR A N 1
ATOM 739 C CA . THR A 1 91 ? 6.467 5.982 6.068 1.00 81.69 91 T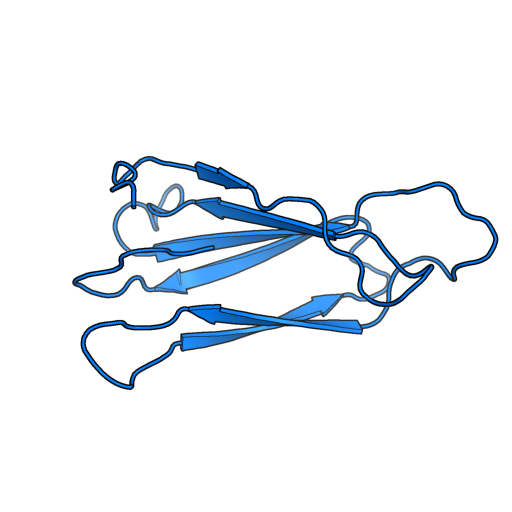HR A CA 1
ATOM 740 C C . THR A 1 91 ? 5.199 6.827 6.080 1.00 81.69 91 THR A C 1
ATOM 742 O O . THR A 1 91 ? 5.231 8.015 5.765 1.00 81.69 91 THR A O 1
ATOM 745 N N . HIS A 1 92 ? 4.090 6.249 6.536 1.00 82.19 92 HIS A N 1
ATOM 746 C CA . HIS A 1 92 ? 2.881 6.996 6.868 1.00 82.19 92 HIS A CA 1
ATOM 747 C C . HIS A 1 92 ? 2.289 6.541 8.204 1.00 82.19 92 HIS A C 1
ATOM 749 O O . HIS A 1 92 ? 2.288 5.349 8.517 1.00 82.19 92 HIS A O 1
ATOM 755 N N . ILE A 1 93 ? 1.763 7.493 8.977 1.00 80.88 93 ILE A N 1
ATOM 756 C CA . ILE A 1 93 ? 1.160 7.258 10.293 1.00 80.88 93 ILE A CA 1
ATOM 757 C C . ILE A 1 93 ? -0.329 7.564 10.192 1.00 80.88 93 ILE A C 1
ATOM 759 O O . ILE A 1 93 ? -0.722 8.673 9.840 1.00 80.88 93 ILE A O 1
ATOM 763 N N . CYS A 1 94 ? -1.169 6.589 10.523 1.00 81.69 94 CYS A N 1
ATOM 764 C CA . CYS A 1 94 ? -2.618 6.743 10.493 1.00 81.69 94 CYS A CA 1
ATOM 765 C C . CYS A 1 94 ? -3.210 6.393 11.855 1.00 81.69 94 CYS A C 1
ATOM 767 O O . CYS A 1 94 ? -2.814 5.408 12.472 1.00 81.69 94 CYS A O 1
ATOM 769 N N . LYS A 1 95 ? -4.180 7.169 12.344 1.00 79.69 95 LYS A N 1
ATOM 770 C CA . LYS A 1 95 ? -4.876 6.833 13.593 1.00 79.69 95 LYS A CA 1
ATOM 771 C C . LYS A 1 95 ? -5.548 5.461 13.444 1.00 79.69 95 LYS A C 1
ATOM 773 O O . LYS A 1 95 ? -6.059 5.122 12.375 1.00 79.69 95 LYS A O 1
ATOM 778 N N . LYS A 1 96 ? -5.582 4.672 14.513 1.00 74.88 96 LYS A N 1
ATOM 779 C CA . LYS A 1 96 ? -6.236 3.356 14.542 1.00 74.88 96 LYS A CA 1
ATOM 780 C C . LYS A 1 96 ? -7.757 3.496 14.741 1.00 74.88 96 LYS A C 1
ATOM 782 O O . LYS A 1 96 ? -8.224 4.533 15.227 1.00 74.88 96 LYS A O 1
ATOM 787 N N . PHE A 1 97 ? -8.546 2.493 14.349 1.00 76.25 97 PHE A N 1
ATOM 788 C CA . PHE A 1 97 ? -9.967 2.389 14.723 1.00 76.25 97 PHE A CA 1
ATOM 789 C C . PHE A 1 97 ? -10.118 1.672 16.073 1.00 76.25 97 PHE A C 1
ATOM 791 O O . PHE A 1 97 ? -9.274 0.849 16.428 1.00 76.25 97 PHE A O 1
ATOM 798 N N . LYS A 1 98 ? -11.205 1.935 16.819 1.00 65.75 98 LYS A N 1
ATOM 799 C CA . LYS A 1 98 ? -11.464 1.288 18.127 1.00 65.75 98 LYS A CA 1
ATOM 800 C C . LYS A 1 98 ? -11.456 -0.247 18.042 1.00 65.75 98 LYS A C 1
ATOM 802 O O . LYS A 1 98 ? -10.983 -0.903 18.962 1.00 65.75 98 LYS A O 1
ATOM 807 N N . GLN A 1 99 ? -11.900 -0.800 16.915 1.00 59.91 99 GLN A N 1
ATOM 808 C CA . GLN A 1 99 ? -11.740 -2.203 16.546 1.00 59.91 99 GLN A CA 1
ATOM 809 C C . GLN A 1 99 ? -11.089 -2.235 15.163 1.00 59.91 99 GLN A C 1
ATOM 811 O O . GLN A 1 99 ? -11.702 -1.865 14.170 1.00 59.91 99 GLN A O 1
ATOM 816 N N . THR A 1 100 ? -9.805 -2.589 15.109 1.00 54.47 100 THR A N 1
ATOM 817 C CA . THR A 1 100 ? -9.081 -2.751 13.842 1.00 54.47 100 THR A CA 1
ATOM 818 C C . THR A 1 100 ? -8.648 -4.203 13.738 1.00 54.47 100 THR A C 1
ATOM 820 O O . THR A 1 100 ? -7.737 -4.626 14.449 1.00 54.47 100 THR A O 1
ATOM 823 N N . LEU A 1 101 ? -9.291 -4.960 12.858 1.00 53.62 101 LEU A N 1
ATOM 824 C CA . LEU A 1 101 ? -8.761 -6.224 12.369 1.00 53.62 101 LEU A CA 1
ATOM 825 C C . LEU A 1 101 ? -8.103 -5.933 11.022 1.00 53.62 101 LEU A C 1
ATOM 827 O O . LEU A 1 101 ? -8.719 -5.350 10.136 1.00 53.62 101 LEU A O 1
ATOM 831 N N . ILE A 1 102 ? -6.835 -6.290 10.879 1.00 51.75 102 ILE A N 1
ATOM 832 C CA . ILE A 1 102 ? -6.065 -6.016 9.666 1.00 51.75 102 ILE A CA 1
ATOM 833 C C . ILE A 1 102 ? -6.017 -7.314 8.857 1.00 51.75 102 ILE A C 1
ATOM 835 O O . ILE A 1 102 ? -5.440 -8.301 9.314 1.00 51.75 102 ILE A O 1
ATOM 839 N N . TYR A 1 103 ? -6.660 -7.314 7.688 1.00 47.56 103 TYR A N 1
ATOM 840 C CA . TYR A 1 103 ? -6.595 -8.393 6.699 1.00 47.56 103 TYR A CA 1
ATOM 841 C C . TYR A 1 103 ? -5.763 -7.875 5.536 1.00 47.56 103 TYR A C 1
ATOM 843 O O . TYR A 1 103 ? -6.002 -6.764 5.063 1.00 47.56 103 TYR A O 1
ATOM 851 N N . ILE A 1 104 ? -4.756 -8.644 5.138 1.00 47.50 104 ILE A N 1
ATOM 852 C CA . ILE A 1 104 ? -3.830 -8.298 4.064 1.00 47.50 104 ILE A CA 1
ATOM 853 C C . ILE A 1 104 ? -3.564 -9.554 3.256 1.00 47.50 104 ILE A C 1
ATOM 855 O O . ILE A 1 104 ? -3.408 -10.615 3.907 1.00 47.50 104 ILE A O 1
#

Solvent-accessible surface area (backbone atoms only — not comparable to full-atom values): 6550 Å² total; per-residue (Å²): 140,78,93,72,61,66,88,36,74,44,70,55,74,75,45,60,82,43,95,92,50,58,39,31,33,43,36,38,30,63,20,34,59,81,96,37,45,81,50,18,28,31,39,35,42,34,56,51,89,67,99,49,95,90,56,77,80,63,65,74,51,74,50,76,49,70,50,68,42,84,90,51,90,74,52,49,73,50,74,45,77,40,39,84,89,49,82,44,60,53,78,47,81,42,78,56,58,100,71,73,74,88,84,132